Protein AF-A0A0C2Y3R2-F1 (afdb_monomer_lite)

pLDDT: mean 79.27, std 16.41, range [36.22, 96.12]

Organism: Hebeloma cylindrosporum (NCBI:txid76867)

Radius of gyration: 31.05 Å; chains: 1; bounding box: 55×39×80 Å

Foldseek 3Di:
DDDPQLVVLLCVVCVVLVVVLLVVVVVPDPNVVSQQVSLVVSLCCLQPVVVVSHPDRHNVCSVVPDPCPPPPVVVCC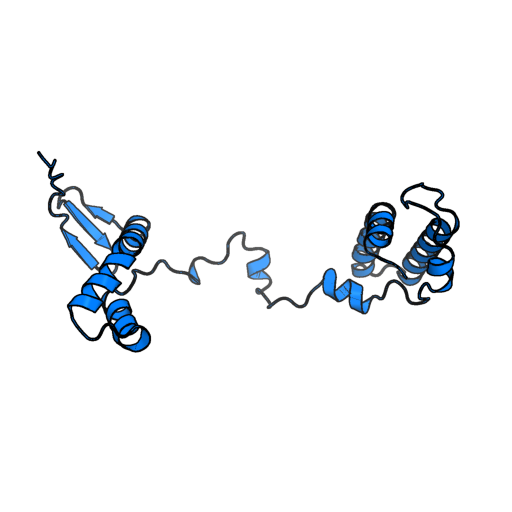VVPNPDDDPDPVCVPPPDDPCVVVPLDQDDLVVQLVCCVVPVVCVDPVSSCVSCVVCVVVNVVSVVPRPQWDQDPVQCWTDGPVDIDHPDDPDPPPDD

Sequence (175 aa):
GCGPAIALGLARLFGGELLSDIEATGTGAQVDGMFMKLREQILNELETNSSGALRSCHPNVAKGFPKEFPDRSILNLYHSPAISSSSRELVNSAEPSRSHWPFREPSIGGLAQFGRENFGWKDETRLKDGMGRMWEGVLSQMFYCPLIIYDASTKCLATPTRQSTVLEARLLKQQ

Structure (mmCIF, N/CA/C/O backbone):
data_AF-A0A0C2Y3R2-F1
#
_entry.id   AF-A0A0C2Y3R2-F1
#
loop_
_atom_site.group_PDB
_atom_site.id
_atom_site.type_symbol
_atom_site.label_atom_id
_atom_site.label_alt_id
_atom_site.label_comp_id
_atom_site.label_asym_id
_atom_site.label_entity_id
_atom_site.label_seq_id
_atom_site.pdbx_PDB_ins_code
_atom_site.Cartn_x
_atom_site.Cartn_y
_atom_site.Cartn_z
_atom_site.occupancy
_atom_site.B_iso_or_equiv
_atom_site.auth_seq_id
_atom_site.auth_comp_id
_atom_site.auth_asym_id
_atom_site.auth_atom_id
_atom_site.pdbx_PDB_model_num
ATOM 1 N N . GLY A 1 1 ? -22.770 -9.800 15.720 1.00 82.19 1 GLY A N 1
ATOM 2 C CA . GLY A 1 1 ? -21.312 -9.630 15.552 1.00 82.19 1 GLY A CA 1
ATOM 3 C C . GLY A 1 1 ? -20.965 -8.155 15.455 1.00 82.19 1 GLY A C 1
ATOM 4 O O . GLY A 1 1 ? -21.881 -7.351 15.316 1.00 82.19 1 GLY A O 1
ATOM 5 N N . CYS A 1 2 ? -19.680 -7.798 15.536 1.00 89.31 2 CYS A N 1
ATOM 6 C CA . CYS A 1 2 ? -19.205 -6.424 15.334 1.00 89.31 2 CYS A CA 1
ATOM 7 C C . CYS A 1 2 ? -18.960 -6.179 13.835 1.00 89.31 2 CYS A C 1
ATOM 9 O O . CYS A 1 2 ? -18.108 -6.832 13.240 1.00 89.31 2 CYS A O 1
ATOM 11 N N . GLY A 1 3 ? -19.751 -5.299 13.215 1.00 92.31 3 GLY A N 1
ATOM 12 C CA . GLY A 1 3 ? -19.613 -4.934 11.800 1.00 92.31 3 GLY A CA 1
ATOM 13 C C . GLY A 1 3 ? -18.919 -3.579 11.600 1.00 92.31 3 GLY A C 1
ATOM 14 O O . G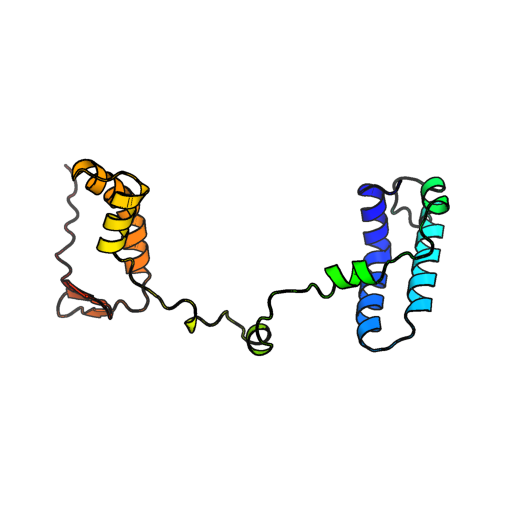LY A 1 3 ? -18.727 -2.847 12.574 1.00 92.31 3 GLY A O 1
ATOM 15 N N . PRO A 1 4 ? -18.620 -3.187 10.346 1.00 94.25 4 PRO A N 1
ATOM 16 C CA . PRO A 1 4 ? -17.873 -1.963 10.035 1.00 94.25 4 PRO A CA 1
ATOM 17 C C . PRO A 1 4 ? -18.469 -0.682 10.635 1.00 94.25 4 PRO A C 1
ATOM 19 O O . PRO A 1 4 ? -17.732 0.193 11.071 1.00 94.25 4 PRO A O 1
ATOM 22 N N . ALA A 1 5 ? -19.802 -0.575 10.706 1.00 93.12 5 ALA A N 1
ATOM 23 C CA . ALA A 1 5 ? -20.471 0.600 11.268 1.00 93.12 5 ALA A CA 1
ATOM 24 C C . ALA A 1 5 ? -20.256 0.747 12.786 1.00 93.12 5 ALA A C 1
ATOM 26 O O . ALA A 1 5 ? -20.029 1.856 13.263 1.00 93.12 5 ALA A O 1
ATOM 27 N N . ILE A 1 6 ? -20.299 -0.365 13.531 1.00 94.31 6 ILE A N 1
ATOM 28 C CA . ILE A 1 6 ? -20.044 -0.380 14.980 1.00 94.31 6 ILE A CA 1
ATOM 29 C C . ILE A 1 6 ? -18.559 -0.108 15.227 1.00 94.31 6 ILE A C 1
ATOM 31 O O . ILE A 1 6 ? -18.220 0.758 16.026 1.00 94.31 6 ILE A O 1
ATOM 35 N N . ALA A 1 7 ? -17.683 -0.795 14.484 1.00 94.25 7 ALA A N 1
ATOM 36 C CA . ALA A 1 7 ? -16.238 -0.619 14.580 1.00 94.25 7 ALA A CA 1
ATOM 37 C C . ALA A 1 7 ? -15.814 0.835 14.315 1.00 94.25 7 ALA A C 1
ATOM 39 O O . ALA A 1 7 ? -15.021 1.383 15.071 1.00 94.25 7 ALA A O 1
ATOM 40 N N . LEU A 1 8 ? -16.387 1.486 13.297 1.00 94.62 8 LEU A N 1
ATOM 41 C CA . LEU A 1 8 ? -16.118 2.894 12.999 1.00 94.62 8 LEU A CA 1
ATOM 42 C C . LEU A 1 8 ? -16.591 3.829 14.121 1.00 94.62 8 LEU A C 1
ATOM 44 O O . LEU A 1 8 ? -15.888 4.781 14.451 1.00 94.62 8 LEU A O 1
ATOM 48 N N . GLY A 1 9 ? -17.768 3.576 14.702 1.00 94.31 9 GLY A N 1
ATOM 49 C CA . GLY A 1 9 ? -18.274 4.357 15.833 1.00 94.31 9 GLY A CA 1
ATOM 50 C C . GLY A 1 9 ? -17.352 4.263 17.050 1.00 94.31 9 GLY A C 1
ATOM 51 O O . GLY A 1 9 ? -16.948 5.287 17.593 1.00 94.31 9 GLY A O 1
ATOM 52 N N . LEU A 1 10 ? -16.931 3.045 17.404 1.00 94.25 10 LEU A N 1
ATOM 53 C CA . LEU A 1 10 ? -15.970 2.811 18.485 1.00 94.25 10 LEU A CA 1
ATOM 54 C C . LEU A 1 10 ? -14.599 3.434 18.187 1.00 94.25 10 LEU A C 1
ATOM 56 O O . LEU A 1 10 ? -14.009 4.053 19.067 1.00 94.25 10 LEU A O 1
ATOM 60 N N . ALA A 1 11 ? -14.107 3.331 16.949 1.00 93.38 11 ALA A N 1
ATOM 61 C CA . ALA A 1 11 ? -12.828 3.917 16.551 1.00 93.38 11 ALA A CA 1
ATOM 62 C C . ALA A 1 11 ? -12.820 5.448 16.675 1.00 93.38 11 ALA A C 1
ATOM 64 O O . ALA A 1 11 ? -11.802 6.027 17.040 1.00 93.38 11 ALA A O 1
ATOM 65 N N . ARG A 1 12 ? -13.950 6.117 16.417 1.00 93.62 12 ARG A N 1
ATOM 66 C CA . ARG A 1 12 ? -14.066 7.575 16.592 1.00 93.62 12 ARG A CA 1
ATOM 67 C C . ARG A 1 12 ? -13.982 8.013 18.050 1.00 93.62 12 ARG A C 1
ATOM 69 O O . ARG A 1 12 ? -13.470 9.093 18.310 1.00 93.62 12 ARG A O 1
ATOM 76 N N . LEU A 1 13 ? -14.495 7.202 18.970 1.00 93.75 13 LEU A N 1
ATOM 77 C CA . LEU A 1 13 ? -14.468 7.503 20.400 1.00 93.75 13 LEU A CA 1
ATOM 78 C C . LEU A 1 13 ? -13.129 7.148 21.039 1.00 93.75 13 LEU A C 1
ATOM 80 O O . LEU A 1 13 ? -12.543 7.955 21.749 1.00 93.75 13 LEU A O 1
ATOM 84 N N . PHE A 1 14 ? -12.662 5.930 20.783 1.00 93.12 14 PHE A N 1
ATOM 85 C CA . PHE A 1 14 ? -11.599 5.297 21.557 1.00 93.12 14 PHE A CA 1
ATOM 86 C C . PHE A 1 14 ? -10.305 5.105 20.763 1.00 93.12 14 PHE A C 1
ATOM 88 O O . PHE A 1 14 ? -9.284 4.731 21.330 1.00 93.12 14 PHE A O 1
ATOM 95 N N . GLY A 1 15 ? -10.316 5.353 19.448 1.00 88.62 15 GLY A N 1
ATOM 96 C CA . GLY A 1 15 ? -9.150 5.136 18.590 1.00 88.62 15 GLY A CA 1
ATOM 97 C C . GLY A 1 15 ? -7.960 6.028 18.943 1.00 88.62 15 GLY A C 1
ATOM 98 O O . GLY A 1 15 ? -6.823 5.592 18.803 1.00 88.62 15 GLY A O 1
ATOM 99 N N . GLY A 1 16 ? -8.215 7.244 19.438 1.00 88.69 16 GLY A N 1
ATOM 100 C CA . GLY A 1 16 ? -7.164 8.142 19.921 1.00 88.69 16 GLY A CA 1
ATOM 101 C C . GLY A 1 16 ? -6.472 7.612 21.179 1.00 88.69 16 GLY A C 1
ATOM 102 O O . GLY A 1 16 ? -5.252 7.496 21.185 1.00 88.69 16 GLY A O 1
ATOM 103 N N . GLU A 1 17 ? -7.250 7.234 22.204 1.00 88.31 17 GLU A N 1
ATOM 104 C CA . GLU A 1 17 ? -6.733 6.639 23.453 1.00 88.31 17 GLU A CA 1
ATOM 105 C C . GLU A 1 17 ? -5.956 5.350 23.150 1.00 88.31 17 GLU A C 1
ATOM 107 O O . GLU A 1 17 ? -4.815 5.205 23.576 1.00 88.31 17 GLU A O 1
ATOM 112 N N . LEU A 1 18 ? -6.505 4.484 22.288 1.00 88.06 18 LEU A N 1
ATOM 113 C CA . LEU A 1 18 ? -5.830 3.266 21.840 1.00 88.06 18 LEU A CA 1
ATOM 114 C C . LEU A 1 18 ? -4.469 3.551 21.183 1.00 88.06 18 LEU A C 1
ATOM 116 O O . LEU A 1 18 ? -3.507 2.840 21.458 1.00 88.06 18 LEU A O 1
ATOM 120 N N . LEU A 1 19 ? -4.372 4.563 20.314 1.00 87.00 19 LEU A N 1
ATOM 121 C CA . LEU A 1 19 ? -3.109 4.903 19.654 1.00 87.00 19 LEU A CA 1
ATOM 122 C C . LEU A 1 19 ? -2.070 5.407 20.664 1.00 87.00 19 LEU A C 1
ATOM 124 O O . LEU A 1 19 ? -0.934 4.940 20.652 1.00 87.00 19 LEU A O 1
ATOM 128 N N . SER A 1 20 ? -2.471 6.302 21.571 1.00 86.25 20 SER A N 1
ATOM 129 C CA . SER A 1 20 ? -1.591 6.817 22.625 1.00 86.25 20 SER A CA 1
ATOM 130 C C . SER A 1 20 ? -1.094 5.712 23.564 1.00 86.25 20 SER A C 1
ATOM 132 O O . SER A 1 20 ? 0.086 5.690 23.915 1.00 86.25 20 SER A O 1
ATOM 134 N N . ASP A 1 21 ? -1.954 4.757 23.920 1.00 84.75 21 ASP A N 1
ATOM 135 C CA . ASP A 1 21 ? -1.583 3.612 24.758 1.00 84.75 21 ASP A CA 1
ATOM 136 C C . ASP A 1 21 ? -0.580 2.682 24.051 1.00 84.75 21 ASP A C 1
ATOM 138 O O . ASP A 1 21 ? 0.355 2.162 24.672 1.00 84.75 21 ASP A O 1
ATOM 142 N N . ILE A 1 22 ? -0.736 2.482 22.737 1.00 83.56 22 ILE A N 1
ATOM 143 C CA . ILE A 1 22 ? 0.204 1.700 21.921 1.00 83.56 22 ILE A CA 1
ATOM 144 C C . ILE A 1 22 ? 1.570 2.394 21.857 1.00 83.56 22 ILE A C 1
ATOM 146 O O . ILE A 1 22 ? 2.596 1.746 22.066 1.00 83.56 22 ILE A O 1
ATOM 150 N N . GLU A 1 23 ? 1.608 3.708 21.639 1.00 83.25 23 GLU A N 1
ATOM 151 C CA . GLU A 1 23 ? 2.859 4.477 21.618 1.00 83.25 23 GLU A CA 1
ATOM 152 C C . GLU A 1 23 ? 3.569 4.445 22.984 1.00 83.25 23 GLU A C 1
ATOM 154 O O . GLU A 1 23 ? 4.785 4.246 23.059 1.00 83.25 23 GLU A O 1
ATOM 159 N N . ALA A 1 24 ? 2.811 4.539 24.082 1.00 80.06 24 ALA A N 1
ATOM 160 C CA . ALA A 1 24 ? 3.333 4.405 25.443 1.00 80.06 24 ALA A CA 1
ATOM 161 C C . ALA A 1 24 ? 3.836 2.983 25.766 1.00 80.06 24 ALA A C 1
ATOM 163 O O . ALA A 1 24 ? 4.729 2.802 26.596 1.00 80.06 24 ALA A O 1
ATOM 164 N N . THR A 1 25 ? 3.322 1.954 25.088 1.00 72.56 25 THR A N 1
ATOM 165 C CA . THR A 1 25 ? 3.806 0.570 25.236 1.00 72.56 25 THR A CA 1
ATOM 166 C C . THR A 1 25 ? 5.264 0.436 24.798 1.00 72.56 25 THR A C 1
ATOM 168 O O . THR A 1 25 ? 6.039 -0.282 25.432 1.00 72.56 25 THR A O 1
ATOM 171 N N . GLY A 1 26 ? 5.670 1.174 23.759 1.00 66.44 26 GLY A N 1
ATOM 172 C CA . GLY A 1 26 ? 7.049 1.192 23.271 1.00 66.44 26 GLY A CA 1
ATOM 173 C C . GLY A 1 26 ? 8.069 1.757 24.270 1.00 66.44 26 GLY A C 1
ATOM 174 O O . GLY A 1 26 ? 9.263 1.514 24.110 1.00 66.44 26 GLY A O 1
ATOM 175 N N . THR A 1 27 ? 7.624 2.476 25.310 1.00 61.03 27 THR A N 1
ATOM 176 C CA . THR A 1 27 ? 8.489 3.128 26.312 1.00 61.03 27 THR A CA 1
ATOM 177 C C . THR A 1 27 ? 8.557 2.394 27.660 1.00 61.03 27 THR A C 1
ATOM 179 O O . THR A 1 27 ? 9.276 2.838 28.554 1.00 61.03 27 THR A O 1
ATOM 182 N N . GLY A 1 28 ? 7.881 1.244 27.804 1.00 56.44 28 GLY A N 1
ATOM 183 C CA . GLY A 1 28 ? 7.975 0.376 28.990 1.00 56.44 28 GLY A CA 1
ATOM 184 C C . GLY A 1 28 ? 6.956 0.649 30.108 1.00 56.44 28 GLY A C 1
ATOM 185 O O . GLY A 1 28 ? 7.177 0.227 31.243 1.00 56.44 28 GLY A O 1
ATOM 186 N N . ALA A 1 29 ? 5.851 1.344 29.819 1.00 61.72 29 ALA A N 1
ATOM 187 C CA . ALA A 1 29 ? 4.762 1.570 30.778 1.00 61.72 29 ALA A CA 1
ATOM 188 C C . ALA A 1 29 ? 3.963 0.282 31.110 1.00 61.72 29 ALA A C 1
ATOM 190 O O . ALA A 1 29 ? 4.036 -0.717 30.394 1.00 61.72 29 ALA A O 1
ATOM 191 N N . GLN A 1 30 ? 3.167 0.291 32.193 1.00 65.12 30 GLN A N 1
ATOM 192 C CA . GLN A 1 30 ? 2.234 -0.805 32.516 1.00 65.12 30 GLN A CA 1
ATOM 193 C C . GLN A 1 30 ? 1.033 -0.804 31.556 1.00 65.12 30 GLN A C 1
ATOM 195 O O . GLN A 1 30 ? 0.065 -0.070 31.730 1.00 65.12 30 GLN A O 1
ATOM 200 N N . VAL A 1 31 ? 1.095 -1.661 30.543 1.00 68.56 31 VAL A N 1
ATOM 201 C CA . VAL A 1 31 ? 0.178 -1.644 29.390 1.00 68.56 31 VAL A CA 1
ATOM 202 C C . VAL A 1 31 ? -1.049 -2.535 29.582 1.00 68.56 31 VAL A C 1
ATOM 204 O O . VAL A 1 31 ? -2.092 -2.298 28.977 1.00 68.56 31 VAL A O 1
ATOM 207 N N . ASP A 1 32 ? -0.971 -3.542 30.456 1.00 74.62 32 ASP A N 1
ATOM 208 C CA . ASP A 1 32 ? -2.106 -4.428 30.751 1.00 74.62 32 ASP A CA 1
ATOM 209 C C . ASP A 1 32 ? -3.292 -3.663 31.359 1.00 74.62 32 ASP A C 1
ATOM 211 O O . ASP A 1 32 ? -4.438 -3.899 30.981 1.00 74.62 32 ASP A O 1
ATOM 215 N N . GLY A 1 33 ? -3.025 -2.700 32.247 1.00 80.62 33 GLY A N 1
ATOM 216 C CA . GLY A 1 33 ? -4.071 -1.900 32.889 1.00 80.62 33 GLY A CA 1
ATOM 217 C C . GLY A 1 33 ? -4.802 -0.957 31.928 1.00 80.62 33 GLY A C 1
ATOM 218 O O . GLY A 1 33 ? -6.017 -0.798 32.036 1.00 80.62 33 GLY A O 1
ATOM 219 N N . MET A 1 34 ? -4.086 -0.374 30.960 1.00 84.19 34 MET A N 1
ATOM 220 C CA . MET A 1 34 ? -4.661 0.567 29.988 1.00 84.19 34 MET A CA 1
ATOM 221 C C . MET A 1 34 ? -5.632 -0.142 29.038 1.00 84.19 34 MET A C 1
ATOM 223 O O . MET A 1 34 ? -6.777 0.273 28.879 1.00 84.19 34 MET A O 1
ATOM 227 N N . PHE A 1 35 ? -5.229 -1.298 28.507 1.00 86.75 35 PHE A N 1
ATOM 228 C CA . PHE A 1 35 ? -6.079 -2.105 27.633 1.00 86.75 35 PHE A CA 1
ATOM 229 C C . PHE A 1 35 ? -7.293 -2.714 28.342 1.00 86.75 35 PHE A C 1
ATOM 231 O O . PHE A 1 35 ? -8.366 -2.799 27.742 1.00 86.75 35 PHE A O 1
ATOM 238 N N . MET A 1 36 ? -7.165 -3.076 29.622 1.00 88.62 36 MET A N 1
ATOM 239 C CA . MET A 1 36 ? -8.317 -3.494 30.428 1.00 88.62 36 MET A CA 1
ATOM 240 C C . MET A 1 36 ? -9.332 -2.359 30.593 1.00 88.62 36 MET A C 1
ATOM 242 O O . MET A 1 36 ? -10.521 -2.566 30.351 1.00 88.62 36 MET A O 1
ATOM 246 N N . LYS A 1 37 ? -8.867 -1.150 30.922 1.00 90.44 37 LYS A N 1
ATOM 247 C CA . LYS A 1 37 ? -9.724 0.037 31.037 1.00 90.44 37 LYS A CA 1
ATOM 248 C C . LYS A 1 37 ? -10.415 0.367 29.709 1.00 90.44 37 LYS A C 1
ATOM 250 O O . LYS A 1 37 ? -11.631 0.552 29.683 1.00 90.44 37 LYS A O 1
ATOM 255 N N . LEU A 1 38 ? -9.665 0.369 28.606 1.00 90.88 38 LEU A N 1
ATOM 256 C CA . LEU A 1 38 ? -10.198 0.587 27.260 1.00 90.88 38 LEU A CA 1
ATOM 257 C C . LEU A 1 38 ? -11.307 -0.418 26.926 1.00 90.88 38 LEU A C 1
ATOM 259 O O . LEU A 1 38 ? -12.367 -0.061 26.408 1.00 90.88 38 LEU A O 1
ATOM 263 N N . ARG A 1 39 ? -11.084 -1.693 27.257 1.00 91.88 39 ARG A N 1
ATOM 264 C CA . ARG A 1 39 ? -12.074 -2.753 27.066 1.00 91.88 39 ARG A CA 1
ATOM 265 C C . ARG A 1 39 ? -13.343 -2.497 27.878 1.00 91.88 39 ARG A C 1
ATOM 267 O O . ARG A 1 39 ? -14.436 -2.667 27.343 1.00 91.88 39 ARG A O 1
ATOM 274 N N . GLU A 1 40 ? -13.223 -2.099 29.141 1.00 93.31 40 GLU A N 1
ATOM 275 C CA . GLU A 1 40 ? -14.377 -1.759 29.983 1.00 93.31 40 GLU A CA 1
ATOM 276 C C . GLU A 1 40 ? -15.175 -0.580 29.415 1.00 93.31 40 GLU A C 1
ATOM 278 O O . GLU A 1 40 ? -16.403 -0.649 29.346 1.00 93.31 40 GLU A O 1
ATOM 283 N N . GLN A 1 41 ? -14.497 0.461 28.926 1.00 93.62 41 GLN A N 1
ATOM 284 C CA . GLN A 1 41 ? -15.147 1.608 28.285 1.00 93.62 41 GLN A CA 1
ATOM 285 C C . GLN A 1 41 ? -15.902 1.200 27.011 1.00 93.62 41 GLN A C 1
ATOM 287 O O . GLN A 1 41 ? -17.052 1.601 26.824 1.00 93.62 41 GLN A O 1
ATOM 292 N N . ILE A 1 42 ? -15.297 0.357 26.167 1.00 94.00 42 ILE A N 1
ATOM 293 C CA . ILE A 1 42 ? -15.943 -0.172 24.957 1.00 94.00 42 ILE A CA 1
ATOM 294 C C . ILE A 1 42 ? -17.170 -1.016 25.315 1.00 94.00 42 ILE A C 1
ATOM 296 O O . ILE A 1 42 ? -18.212 -0.876 24.677 1.00 94.00 42 ILE A O 1
ATOM 300 N N . LEU A 1 43 ? -17.069 -1.886 26.324 1.00 94.94 43 LEU A N 1
ATOM 301 C CA . LEU A 1 43 ? -18.193 -2.706 26.780 1.00 94.94 43 LEU A CA 1
ATOM 302 C C . LEU A 1 43 ? -19.346 -1.845 27.290 1.00 94.94 43 LEU A C 1
ATOM 304 O O . LEU A 1 43 ? -20.483 -2.041 26.862 1.00 94.94 43 LEU A O 1
ATOM 308 N N . ASN A 1 44 ? -19.045 -0.863 28.139 1.00 95.12 44 ASN A N 1
ATOM 309 C CA . ASN A 1 44 ? -20.046 0.058 28.655 1.00 95.12 44 ASN A CA 1
ATOM 310 C C . ASN A 1 44 ? -20.734 0.833 27.521 1.00 95.12 44 ASN A C 1
ATOM 312 O O . ASN A 1 44 ? -21.959 0.946 27.505 1.00 95.12 44 ASN A O 1
ATOM 316 N N . GLU A 1 45 ? -19.977 1.314 26.532 1.00 95.69 45 GLU A N 1
ATOM 317 C CA . GLU A 1 45 ? -20.547 2.025 25.384 1.00 95.69 45 GLU A CA 1
ATOM 318 C C . GLU A 1 45 ? -21.373 1.101 24.477 1.00 95.69 45 GLU A C 1
ATOM 320 O O . GLU A 1 45 ? -22.426 1.494 23.983 1.00 95.69 45 GLU A O 1
ATOM 325 N N . LEU A 1 46 ? -20.970 -0.160 24.302 1.00 95.50 46 LEU A N 1
ATOM 326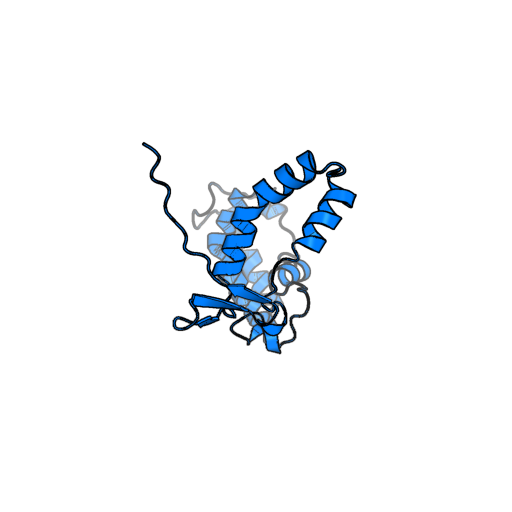 C CA . LEU A 1 46 ? -21.767 -1.147 23.572 1.00 95.50 46 LEU A CA 1
ATOM 327 C C . LEU A 1 46 ? -23.088 -1.472 24.283 1.00 95.50 46 LEU A C 1
ATOM 329 O O . LEU A 1 46 ? -24.081 -1.741 23.610 1.00 95.50 46 LEU A O 1
ATOM 333 N N . GLU A 1 47 ? -23.130 -1.472 25.613 1.00 95.38 47 GLU A N 1
ATOM 334 C CA . GLU A 1 47 ? -24.351 -1.760 26.373 1.00 95.38 47 GLU A CA 1
ATOM 335 C C . GLU A 1 47 ? -25.284 -0.551 26.467 1.00 95.38 47 GLU A C 1
ATOM 337 O O . GLU A 1 47 ? -26.499 -0.693 26.305 1.00 95.38 47 GLU A O 1
ATOM 342 N N . THR A 1 48 ? -24.723 0.635 26.691 1.00 94.88 48 THR A N 1
ATOM 343 C CA . THR A 1 48 ? -25.492 1.837 27.041 1.00 94.88 48 THR A CA 1
ATOM 344 C C . THR A 1 48 ? -25.631 2.837 25.897 1.00 94.88 48 THR A C 1
ATOM 346 O O . THR A 1 48 ? -26.593 3.601 25.895 1.00 94.88 48 THR A O 1
ATOM 349 N N . ASN A 1 49 ? -24.713 2.826 24.921 1.00 94.38 49 ASN A N 1
ATOM 350 C CA . ASN A 1 49 ? -24.563 3.864 23.894 1.00 94.38 49 ASN A CA 1
ATOM 351 C C . ASN A 1 49 ? -24.587 5.280 24.497 1.00 94.38 49 ASN A C 1
ATOM 353 O O . ASN A 1 49 ? -25.261 6.179 23.989 1.00 94.38 49 ASN A O 1
ATOM 357 N N . SER A 1 50 ? -23.913 5.449 25.639 1.00 92.31 50 SER A N 1
ATOM 358 C CA . SER A 1 50 ? -23.967 6.660 26.458 1.00 92.31 50 SER A CA 1
ATOM 359 C C . SER A 1 50 ? -23.484 7.907 25.722 1.00 92.31 50 SER A C 1
ATOM 361 O O . SER A 1 50 ? -23.998 9.000 25.962 1.00 92.31 50 SER A O 1
ATOM 363 N N . SER A 1 51 ? -22.537 7.754 24.795 1.00 89.75 51 SER A N 1
ATOM 364 C CA . SER A 1 51 ? -22.008 8.865 24.012 1.00 89.75 51 SER A CA 1
ATOM 365 C C . SER A 1 51 ? -22.813 9.126 22.732 1.00 89.75 51 SER A C 1
ATOM 367 O O . SER A 1 51 ? -22.532 10.094 22.023 1.00 89.75 51 SER A O 1
ATOM 369 N N . GLY A 1 52 ? -23.747 8.238 22.375 1.00 91.69 52 GLY A N 1
ATOM 370 C CA . GLY A 1 52 ? -24.527 8.311 21.140 1.00 91.69 52 GLY A CA 1
ATOM 371 C C . GLY A 1 52 ? -23.713 8.112 19.855 1.00 91.69 52 GLY A C 1
ATOM 372 O O . GLY A 1 52 ? -24.181 8.484 18.778 1.00 91.69 52 GLY A O 1
ATOM 373 N N . ALA A 1 53 ? -22.494 7.559 19.928 1.00 89.12 53 ALA A N 1
ATOM 374 C CA . ALA A 1 53 ? -21.659 7.358 18.737 1.00 89.12 53 ALA A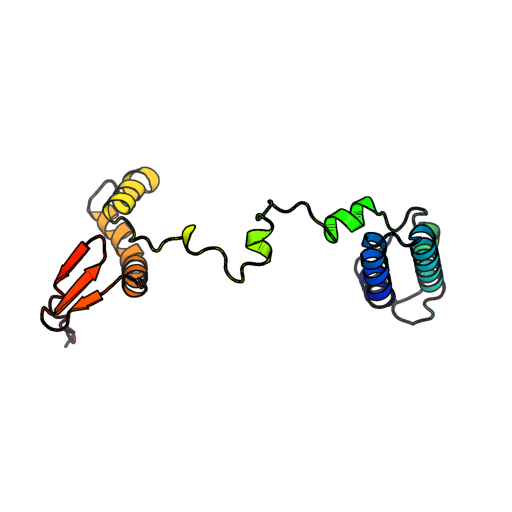 CA 1
ATOM 375 C C . ALA A 1 53 ? -22.101 6.156 17.891 1.00 89.12 53 ALA A C 1
ATOM 377 O O . ALA A 1 53 ? -21.751 6.057 16.709 1.00 89.12 53 ALA A O 1
ATOM 378 N N . LEU A 1 54 ? -22.853 5.231 18.489 1.00 92.25 54 LEU A N 1
ATOM 379 C CA . LEU A 1 54 ? -23.435 4.080 17.815 1.00 92.25 54 LEU A CA 1
ATOM 380 C C . LEU A 1 54 ? -24.888 4.394 17.441 1.00 92.25 54 LEU A C 1
ATOM 382 O O . LEU A 1 54 ? -25.573 5.188 18.084 1.00 92.25 54 LEU A O 1
ATOM 386 N N . ARG A 1 55 ? -25.397 3.740 16.390 1.00 91.25 55 ARG A N 1
ATOM 387 C CA . ARG A 1 55 ? -26.802 3.911 15.968 1.00 91.25 55 ARG A CA 1
ATOM 388 C C . ARG A 1 55 ? -27.801 3.391 17.008 1.00 91.25 55 ARG A C 1
ATOM 390 O O . ARG A 1 55 ? -28.950 3.815 17.008 1.00 91.25 55 ARG A O 1
ATOM 397 N N . SER A 1 56 ? -27.381 2.442 17.838 1.00 92.44 56 SER A N 1
ATOM 398 C CA . SER A 1 56 ? -28.182 1.790 18.875 1.00 92.44 56 SER A CA 1
ATOM 399 C C . SER A 1 56 ? -27.263 1.072 19.864 1.00 92.44 56 SER A C 1
ATOM 401 O O . SER A 1 56 ? -26.097 0.835 19.555 1.00 92.44 56 SER A O 1
ATOM 403 N N . CYS A 1 57 ? -27.798 0.631 21.001 1.00 94.38 57 CYS A N 1
ATOM 404 C CA . CYS A 1 57 ? -27.089 -0.287 21.891 1.00 94.38 57 CYS A CA 1
ATOM 405 C C . CYS A 1 57 ? -26.886 -1.664 21.232 1.00 94.38 57 CYS A C 1
ATOM 407 O O . CYS A 1 57 ? -27.724 -2.153 20.469 1.00 94.38 57 CYS A O 1
ATOM 409 N N . HIS A 1 58 ? -25.785 -2.325 21.571 1.00 95.00 58 HIS A N 1
ATOM 410 C CA . HIS A 1 58 ? -25.374 -3.625 21.051 1.00 95.00 58 HIS A CA 1
ATOM 411 C C . HIS A 1 58 ? -24.967 -4.607 22.178 1.00 95.00 58 HIS A C 1
ATOM 413 O O . HIS A 1 58 ? -23.869 -5.171 22.138 1.00 95.00 58 HIS A O 1
ATOM 419 N N . PRO A 1 59 ? -25.858 -4.924 23.142 1.00 94.19 59 PRO A N 1
ATOM 420 C CA . PRO A 1 59 ? -25.534 -5.781 24.292 1.00 94.19 59 PRO A CA 1
ATOM 421 C C . PRO A 1 59 ? -25.131 -7.210 23.895 1.00 94.19 59 PRO A C 1
ATOM 423 O O . PRO A 1 59 ? -24.308 -7.843 24.549 1.00 94.19 59 PRO A O 1
ATOM 426 N N . ASN A 1 60 ? -25.654 -7.734 22.781 1.00 93.44 60 ASN A N 1
ATOM 427 C CA . ASN A 1 60 ? -25.236 -9.042 22.262 1.00 93.44 60 ASN A CA 1
ATOM 428 C C . ASN A 1 60 ? -23.782 -9.042 21.762 1.00 93.44 60 ASN A C 1
ATOM 430 O O . ASN A 1 60 ? -23.132 -10.084 21.786 1.00 93.44 60 ASN A O 1
ATOM 434 N N . VAL A 1 61 ? -23.270 -7.895 21.303 1.00 93.38 61 VAL A N 1
ATOM 435 C CA . VAL A 1 61 ? -21.858 -7.744 20.920 1.00 93.38 61 VAL A CA 1
ATOM 436 C C . VAL A 1 61 ? -20.989 -7.631 22.171 1.00 93.38 61 VAL A C 1
ATOM 438 O O . VAL A 1 61 ? -19.949 -8.277 22.216 1.00 93.38 61 VAL A O 1
ATOM 441 N N . ALA A 1 62 ? -21.448 -6.909 23.198 1.00 93.69 62 ALA A N 1
ATOM 442 C CA . ALA A 1 62 ? -20.768 -6.822 24.492 1.00 93.69 62 ALA A CA 1
ATOM 443 C C . ALA A 1 62 ? -20.596 -8.204 25.156 1.00 93.69 62 ALA A C 1
ATOM 445 O O . ALA A 1 62 ? -19.493 -8.571 25.552 1.00 93.69 62 ALA A O 1
ATOM 446 N N . LYS A 1 63 ? -21.651 -9.032 25.177 1.00 93.06 63 LYS A N 1
ATOM 447 C CA . LYS A 1 63 ? -21.597 -10.406 25.722 1.00 93.06 63 LYS A CA 1
ATOM 448 C C . LYS A 1 63 ? -20.581 -11.310 25.023 1.00 93.06 63 LYS A C 1
ATOM 450 O O . LYS A 1 63 ? -20.001 -12.184 25.657 1.00 93.06 63 LYS A O 1
ATOM 455 N N . GLY A 1 64 ? -20.408 -11.130 23.715 1.00 92.25 64 GLY A N 1
ATOM 456 C CA . GLY A 1 64 ? -19.463 -11.895 22.900 1.00 92.25 64 GLY A CA 1
ATOM 457 C C . GLY A 1 64 ? -18.094 -11.233 22.751 1.00 92.25 64 GLY A C 1
ATOM 458 O O . GLY A 1 64 ? -17.313 -11.675 21.910 1.00 92.25 64 GLY A O 1
ATOM 459 N N . PHE A 1 65 ? -17.815 -10.153 23.485 1.00 92.44 65 PHE A N 1
ATOM 460 C CA . PHE A 1 65 ? -16.585 -9.391 23.317 1.00 92.44 65 PHE A CA 1
ATOM 461 C C . PHE A 1 65 ? -15.382 -10.167 23.886 1.00 92.44 65 PHE A C 1
ATOM 463 O O . PHE A 1 65 ? -15.439 -10.598 25.045 1.00 92.44 65 PHE A O 1
ATOM 470 N N . PRO A 1 66 ? -14.287 -10.339 23.123 1.00 90.94 66 PRO A N 1
ATOM 471 C CA . PRO A 1 66 ? -13.134 -11.117 23.575 1.00 90.94 66 PRO A CA 1
ATOM 472 C C . PRO A 1 66 ? -12.528 -10.570 24.876 1.00 90.94 66 PRO A C 1
ATOM 474 O O . PRO A 1 66 ? -12.530 -9.359 25.123 1.00 90.94 66 PRO A O 1
ATOM 477 N N . LYS A 1 67 ? -12.009 -11.455 25.733 1.00 88.12 67 LYS A N 1
ATOM 478 C CA . LYS A 1 67 ? -11.346 -11.049 26.987 1.00 88.12 67 LYS A CA 1
ATOM 479 C C . LYS A 1 67 ? -9.944 -10.513 26.729 1.00 88.12 67 LYS A C 1
ATOM 481 O O . LYS A 1 67 ? -9.486 -9.629 27.435 1.00 88.12 67 LYS A O 1
ATOM 486 N N . GLU A 1 68 ? -9.316 -11.030 25.687 1.00 86.31 68 GLU A N 1
ATOM 487 C CA . GLU A 1 68 ? -7.957 -10.748 25.251 1.00 86.31 68 GLU A CA 1
ATOM 488 C C . GLU A 1 68 ? -7.892 -9.526 24.321 1.00 86.31 68 GLU A C 1
ATOM 490 O O . GLU A 1 68 ? -6.833 -9.218 23.784 1.00 86.31 68 GLU A O 1
ATOM 495 N N . PHE A 1 69 ? -9.018 -8.837 24.090 1.00 86.88 69 PHE A N 1
ATOM 496 C CA . PHE A 1 69 ? -9.036 -7.634 23.266 1.00 86.88 69 PHE A CA 1
ATOM 497 C C . PHE A 1 69 ? -8.441 -6.433 24.021 1.00 86.88 69 PHE A C 1
ATOM 499 O O . PHE A 1 69 ? -8.843 -6.189 25.162 1.00 86.88 69 PHE A O 1
ATOM 506 N N . PRO A 1 70 ? -7.616 -5.608 23.352 1.00 88.19 70 PRO A N 1
ATOM 507 C CA . PRO A 1 70 ? -7.087 -5.798 22.002 1.00 88.19 70 PRO A CA 1
ATOM 508 C C . PRO A 1 70 ? -5.914 -6.793 21.958 1.00 88.19 70 PRO A C 1
ATOM 510 O O . PRO A 1 70 ? -5.032 -6.780 22.816 1.00 88.19 70 PRO A O 1
ATOM 513 N N . ASP A 1 71 ? -5.871 -7.618 20.905 1.00 88.12 71 ASP A N 1
ATOM 514 C CA . ASP A 1 71 ? -4.750 -8.534 20.678 1.00 88.12 71 ASP A CA 1
ATOM 515 C C . ASP A 1 71 ? -3.502 -7.741 20.264 1.00 88.12 71 ASP A C 1
ATOM 517 O O . ASP A 1 71 ? -3.423 -7.167 19.172 1.00 88.12 71 ASP A O 1
ATOM 521 N N . ARG A 1 72 ? -2.505 -7.736 21.151 1.00 83.88 72 ARG A N 1
ATOM 522 C CA . ARG A 1 72 ? -1.236 -7.023 20.966 1.00 83.88 72 ARG A CA 1
ATOM 523 C C . ARG A 1 72 ? -0.461 -7.480 19.744 1.00 83.88 72 ARG A C 1
ATOM 525 O O . ARG A 1 72 ? 0.192 -6.661 19.102 1.00 83.88 72 ARG A O 1
ATOM 532 N N . SER A 1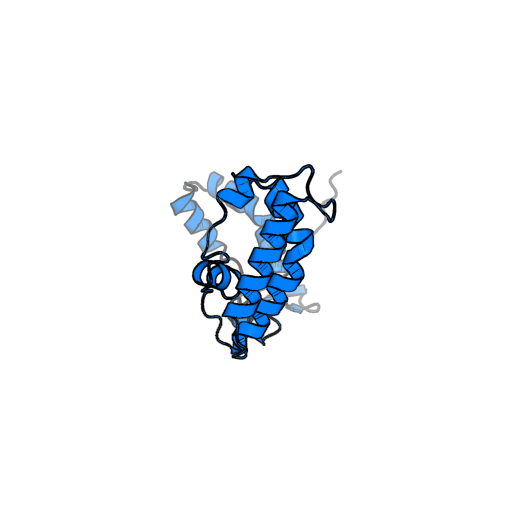 73 ? -0.508 -8.771 19.430 1.00 85.81 73 SER A N 1
ATOM 533 C CA . SER A 1 73 ? 0.202 -9.304 18.271 1.00 85.81 73 SER A CA 1
ATOM 534 C C . SER A 1 73 ? -0.360 -8.701 16.986 1.00 85.81 73 SER A C 1
ATOM 536 O O . SER A 1 73 ? 0.405 -8.253 16.137 1.00 85.81 73 SER A O 1
ATOM 538 N N . ILE A 1 74 ? -1.688 -8.568 16.902 1.00 89.06 74 ILE A N 1
ATOM 539 C CA . ILE A 1 74 ? -2.375 -7.941 15.773 1.00 89.06 74 ILE A CA 1
ATOM 540 C C . ILE A 1 74 ? -2.089 -6.441 15.733 1.00 89.06 74 ILE A C 1
ATOM 542 O O . ILE A 1 74 ? -1.754 -5.925 14.671 1.00 89.06 74 ILE A O 1
ATOM 546 N N . LEU A 1 75 ? -2.168 -5.737 16.868 1.00 87.94 75 LEU A N 1
ATOM 547 C CA . LEU A 1 75 ? -1.857 -4.303 16.921 1.00 87.94 75 LEU A CA 1
ATOM 548 C C . LEU A 1 75 ? -0.440 -4.004 16.420 1.00 87.94 75 LEU A C 1
ATOM 550 O O . LEU A 1 75 ? -0.258 -3.104 15.600 1.00 87.94 75 LEU A O 1
ATOM 554 N N . ASN A 1 76 ? 0.547 -4.797 16.843 1.00 84.81 76 ASN A N 1
ATOM 555 C CA . ASN A 1 76 ? 1.935 -4.631 16.421 1.00 84.81 76 ASN A CA 1
ATOM 556 C C . ASN A 1 76 ? 2.125 -4.823 14.913 1.00 84.81 76 ASN A C 1
ATOM 558 O O . ASN A 1 76 ? 2.961 -4.139 14.329 1.00 84.81 76 ASN A O 1
ATOM 562 N N . LEU A 1 77 ? 1.333 -5.682 14.262 1.00 88.75 77 LEU A N 1
ATOM 563 C CA . LEU A 1 77 ? 1.386 -5.839 12.804 1.00 88.75 77 LEU A CA 1
ATOM 564 C C . LEU A 1 77 ? 0.976 -4.563 12.055 1.00 88.75 77 LEU A C 1
ATOM 566 O O . LEU A 1 77 ? 1.481 -4.331 10.961 1.00 88.75 77 LEU A O 1
ATOM 570 N N . TYR A 1 78 ? 0.091 -3.739 12.626 1.00 89.31 78 TYR A N 1
ATOM 571 C CA . TYR A 1 78 ? -0.326 -2.466 12.024 1.00 89.31 78 TYR A CA 1
ATOM 572 C C . TYR A 1 78 ? 0.533 -1.284 12.480 1.00 89.31 78 TYR A C 1
ATOM 574 O O . TYR A 1 78 ? 0.832 -0.406 11.676 1.00 89.31 78 TYR A O 1
ATOM 582 N N . HIS A 1 79 ? 0.937 -1.256 13.751 1.00 85.25 79 HIS A N 1
ATOM 583 C CA . HIS A 1 79 ? 1.743 -0.173 14.317 1.00 85.25 79 HIS A CA 1
ATOM 584 C C . HIS A 1 79 ? 3.217 -0.250 13.891 1.00 85.25 79 HIS A C 1
ATOM 586 O O . HIS A 1 79 ? 3.861 0.763 13.632 1.00 85.25 79 HIS A O 1
ATOM 592 N N . SER A 1 80 ? 3.782 -1.454 13.820 1.00 82.94 80 SER A N 1
ATOM 593 C CA . SER A 1 80 ? 5.183 -1.689 13.459 1.00 82.94 80 SER A CA 1
ATOM 594 C C . SER A 1 80 ? 5.283 -2.856 12.475 1.00 82.94 80 SER A C 1
ATOM 596 O O . SER A 1 80 ? 5.837 -3.906 12.810 1.00 82.94 80 SER A O 1
ATOM 598 N N . PRO A 1 81 ? 4.722 -2.695 11.260 1.00 87.06 81 PRO A N 1
ATOM 599 C CA . PRO A 1 81 ? 4.738 -3.743 10.254 1.00 87.06 81 PRO A CA 1
ATOM 600 C C . PRO A 1 81 ? 6.172 -4.137 9.905 1.00 87.06 81 PRO A C 1
ATOM 602 O O . PRO A 1 81 ? 7.069 -3.294 9.817 1.00 87.06 81 PRO A O 1
ATOM 605 N N . ALA A 1 82 ? 6.375 -5.426 9.632 1.00 83.00 82 ALA A N 1
ATOM 606 C CA . ALA A 1 82 ? 7.603 -5.903 9.017 1.00 83.00 82 ALA A CA 1
ATOM 607 C C . ALA A 1 82 ? 7.672 -5.376 7.577 1.00 83.00 82 ALA A C 1
ATOM 609 O O . ALA A 1 82 ? 7.147 -5.981 6.643 1.00 83.00 82 ALA A O 1
ATOM 610 N N . ILE A 1 83 ? 8.286 -4.212 7.408 1.00 82.81 83 ILE A N 1
ATOM 611 C CA . ILE A 1 83 ? 8.599 -3.637 6.104 1.00 82.81 83 ILE A CA 1
ATOM 612 C C . ILE A 1 83 ? 9.999 -4.073 5.686 1.00 82.81 83 ILE A C 1
ATOM 614 O O . ILE A 1 83 ? 10.861 -4.310 6.535 1.00 82.81 83 ILE A O 1
ATOM 618 N N . SER A 1 84 ? 10.235 -4.176 4.375 1.00 77.25 84 SER A N 1
ATOM 619 C CA . SER A 1 84 ? 11.587 -4.354 3.846 1.00 77.25 84 SER A CA 1
ATOM 620 C C . SER A 1 84 ? 12.492 -3.313 4.488 1.00 77.25 84 SER A C 1
ATOM 622 O O . SER A 1 84 ? 12.187 -2.122 4.415 1.00 77.25 84 SER A O 1
ATOM 624 N N . SER A 1 85 ? 13.568 -3.765 5.132 1.00 58.72 85 SER A N 1
ATOM 625 C CA . SER A 1 85 ? 14.533 -2.909 5.808 1.00 58.72 85 SER A CA 1
ATOM 626 C C . SER A 1 85 ? 15.120 -1.921 4.806 1.00 58.72 85 SER A C 1
ATOM 628 O O . SER A 1 85 ? 16.133 -2.189 4.164 1.00 58.72 85 SER A O 1
ATOM 630 N N . SER A 1 86 ? 14.510 -0.751 4.664 1.00 54.41 86 SER A N 1
ATOM 631 C CA . SER A 1 86 ? 15.267 0.413 4.265 1.00 54.41 86 SER A CA 1
ATOM 632 C C . SER A 1 86 ? 16.257 0.583 5.412 1.00 54.41 86 SER A C 1
ATOM 634 O O . SER A 1 86 ? 15.821 0.737 6.558 1.00 54.41 86 SER A O 1
ATOM 636 N N . SER A 1 87 ? 17.560 0.430 5.160 1.00 50.94 87 SER A N 1
ATOM 637 C CA . SER A 1 87 ? 18.587 0.751 6.153 1.00 50.94 87 SER A CA 1
ATOM 638 C C . SER A 1 87 ? 18.160 2.029 6.876 1.00 50.94 87 SER A C 1
ATOM 640 O O . SER A 1 87 ? 17.590 2.924 6.260 1.00 50.94 87 SER A O 1
ATOM 642 N N . ARG A 1 88 ? 18.356 2.121 8.192 1.00 47.78 88 ARG A N 1
ATOM 643 C CA . ARG A 1 88 ? 17.944 3.281 9.013 1.00 47.78 88 ARG A CA 1
ATOM 644 C C . ARG A 1 88 ? 18.432 4.636 8.446 1.00 47.78 88 ARG A C 1
ATOM 646 O O . ARG A 1 88 ? 17.925 5.687 8.816 1.00 47.78 88 ARG A O 1
ATOM 653 N N . GLU A 1 89 ? 19.376 4.584 7.512 1.00 50.12 89 GLU A N 1
ATOM 654 C CA . GLU A 1 89 ? 19.851 5.646 6.624 1.00 50.12 89 GLU A CA 1
ATOM 655 C C . GLU A 1 89 ? 18.801 6.166 5.620 1.00 50.12 89 GLU A C 1
ATOM 657 O O . GLU A 1 89 ? 18.732 7.368 5.403 1.00 50.12 89 GLU A O 1
ATOM 662 N N . LEU A 1 90 ? 17.958 5.311 5.036 1.00 50.56 90 LEU A N 1
ATOM 663 C CA . LEU A 1 90 ? 16.921 5.671 4.060 1.00 50.56 90 LEU A CA 1
ATOM 664 C C . LEU A 1 90 ? 15.668 6.288 4.698 1.00 50.56 90 LEU A C 1
ATOM 666 O O . LEU A 1 90 ? 15.014 7.097 4.056 1.00 50.56 90 LEU A O 1
ATOM 670 N N . VAL A 1 91 ? 15.349 5.955 5.955 1.00 51.59 91 VAL A N 1
ATOM 671 C CA . VAL A 1 91 ? 14.201 6.547 6.680 1.00 51.59 91 VAL A CA 1
ATOM 672 C C . VAL A 1 91 ? 14.460 8.018 7.038 1.00 51.59 91 VAL A C 1
ATOM 674 O O . VAL A 1 91 ? 13.532 8.816 7.083 1.00 51.59 91 VAL A O 1
ATOM 677 N N . ASN A 1 92 ? 15.730 8.388 7.240 1.00 51.09 92 ASN A N 1
ATOM 678 C CA . ASN A 1 92 ? 16.158 9.767 7.504 1.00 51.09 92 ASN A CA 1
ATOM 679 C C . ASN A 1 92 ? 16.695 10.485 6.255 1.00 51.09 92 ASN A C 1
ATOM 681 O O . ASN A 1 92 ? 17.083 11.651 6.340 1.00 51.09 92 ASN A O 1
ATOM 685 N N . SER A 1 93 ? 16.749 9.811 5.102 1.00 51.56 93 SER A N 1
ATOM 686 C CA . SER A 1 93 ? 17.106 10.449 3.839 1.00 51.56 93 SER A CA 1
ATOM 687 C C . SER A 1 93 ? 15.830 10.978 3.202 1.00 51.56 93 SER A C 1
ATOM 689 O O . SER A 1 93 ? 14.943 10.212 2.840 1.00 51.56 93 SER A O 1
ATOM 691 N N . ALA A 1 94 ? 15.725 12.301 3.080 1.00 54.19 94 ALA A N 1
ATOM 692 C CA . ALA A 1 94 ? 14.543 12.979 2.551 1.00 54.19 94 ALA A CA 1
ATOM 693 C C . ALA A 1 94 ? 14.197 12.601 1.095 1.00 54.19 94 ALA A C 1
ATOM 695 O O . ALA A 1 94 ? 13.130 12.970 0.615 1.00 54.19 94 ALA A O 1
ATOM 696 N N . GLU A 1 95 ? 15.055 11.853 0.396 1.00 55.91 95 GLU A N 1
ATOM 697 C CA . GLU A 1 95 ? 14.752 11.310 -0.920 1.00 55.91 95 GLU A CA 1
ATOM 698 C C . GLU A 1 95 ? 15.225 9.856 -1.048 1.00 55.91 95 GLU A C 1
ATOM 700 O O . GLU A 1 95 ? 16.320 9.521 -0.580 1.00 55.91 95 GLU A O 1
ATOM 705 N N . PRO A 1 96 ? 14.460 8.980 -1.735 1.00 58.12 96 PRO A N 1
ATOM 706 C CA . PRO A 1 96 ? 15.015 7.725 -2.217 1.00 58.12 96 PRO A CA 1
ATOM 707 C C . PRO A 1 96 ? 16.273 8.058 -3.015 1.00 58.12 96 PRO A C 1
ATOM 709 O O . PRO A 1 96 ? 16.225 8.885 -3.927 1.00 58.12 96 PRO A O 1
ATOM 712 N N . SER A 1 97 ? 17.403 7.454 -2.643 1.00 57.62 97 SER A N 1
ATOM 713 C CA . SER A 1 97 ? 18.682 7.766 -3.272 1.00 57.62 97 SER A CA 1
ATOM 714 C C . SER A 1 97 ? 18.549 7.689 -4.793 1.00 57.62 97 SER A C 1
ATOM 716 O O . SER A 1 97 ? 18.385 6.605 -5.361 1.00 57.62 97 SER A O 1
ATOM 718 N N . ARG A 1 98 ? 18.655 8.841 -5.469 1.00 53.34 98 ARG A N 1
ATOM 719 C CA . ARG A 1 98 ? 18.663 8.924 -6.939 1.00 53.34 98 ARG A CA 1
ATOM 720 C C . ARG A 1 98 ? 19.797 8.091 -7.550 1.00 53.34 98 ARG A C 1
ATOM 722 O O . ARG A 1 98 ? 19.759 7.794 -8.738 1.00 53.34 98 ARG A O 1
ATOM 729 N N . SER A 1 99 ? 20.776 7.657 -6.744 1.00 58.31 99 SER A N 1
ATOM 730 C CA . SER A 1 99 ? 21.815 6.711 -7.166 1.00 58.31 99 SER A CA 1
ATOM 731 C C . SER A 1 99 ? 21.267 5.331 -7.550 1.00 58.31 99 SER A C 1
ATOM 733 O O . SER A 1 99 ? 21.885 4.651 -8.363 1.00 58.31 99 SER A O 1
ATOM 735 N N . HIS A 1 100 ? 20.115 4.914 -7.009 1.00 58.34 100 HIS A N 1
ATOM 736 C CA . HIS A 1 100 ? 19.493 3.625 -7.338 1.00 58.34 100 HIS A CA 1
ATOM 737 C C . HIS A 1 100 ? 18.687 3.674 -8.642 1.00 58.34 100 HIS A C 1
ATOM 739 O O . HIS A 1 100 ? 18.458 2.638 -9.263 1.00 58.34 100 HIS A O 1
ATOM 745 N N . TRP A 1 101 ? 18.301 4.875 -9.078 1.00 66.38 101 TRP A N 1
ATOM 746 C CA . TRP A 1 101 ? 17.597 5.132 -10.334 1.00 66.38 101 TRP A CA 1
ATOM 747 C C . TRP A 1 101 ? 18.326 6.218 -11.130 1.00 66.38 101 TRP A C 1
ATOM 749 O O . TRP A 1 101 ? 17.784 7.306 -11.337 1.00 66.38 101 TRP A O 1
ATOM 759 N N . PRO A 1 102 ? 19.573 5.955 -11.572 1.00 68.56 102 PRO A N 1
ATOM 760 C CA . PRO A 1 102 ? 20.269 6.904 -12.420 1.00 68.56 102 PRO A CA 1
ATOM 761 C C . PRO A 1 102 ? 19.442 7.113 -13.686 1.00 68.56 102 PRO A C 1
ATOM 763 O O . PRO A 1 102 ? 18.850 6.166 -14.214 1.00 68.56 102 PRO A O 1
ATOM 766 N N . PHE A 1 103 ? 19.414 8.346 -14.184 1.00 69.62 103 PHE A N 1
ATOM 767 C CA . PHE A 1 103 ? 18.786 8.614 -15.465 1.00 69.62 103 PHE A CA 1
ATOM 768 C C . PHE A 1 103 ? 19.478 7.765 -16.542 1.00 69.62 103 PHE A C 1
ATOM 770 O O . PHE A 1 103 ? 20.698 7.834 -16.705 1.00 69.62 103 PHE A O 1
ATOM 777 N N . ARG A 1 104 ? 18.711 6.937 -17.257 1.00 72.25 104 ARG A N 1
ATOM 778 C CA . ARG A 1 104 ? 19.209 6.081 -18.339 1.00 72.25 104 ARG A CA 1
ATOM 779 C C . ARG A 1 104 ? 18.451 6.394 -19.613 1.00 72.25 104 ARG A C 1
ATOM 781 O O . ARG A 1 104 ? 17.223 6.475 -19.601 1.00 72.25 104 ARG A O 1
ATOM 788 N N . GLU A 1 105 ? 19.185 6.527 -20.709 1.00 75.75 105 GLU A N 1
ATOM 789 C CA . GLU A 1 105 ? 18.564 6.602 -22.024 1.00 75.75 105 GLU A CA 1
ATOM 790 C C . GLU A 1 105 ? 17.906 5.259 -22.370 1.00 75.75 105 GLU A C 1
ATOM 792 O O . GLU A 1 105 ? 18.514 4.202 -22.150 1.00 75.75 105 GLU A O 1
ATOM 797 N N . PRO A 1 106 ? 16.679 5.262 -22.915 1.00 82.56 106 PRO A N 1
ATOM 798 C CA . PRO A 1 106 ? 16.054 4.040 -23.395 1.00 82.56 106 PRO A CA 1
ATOM 799 C C . PRO A 1 106 ? 16.854 3.469 -24.574 1.00 82.56 106 PRO A C 1
ATOM 801 O O . PRO A 1 106 ? 17.100 4.141 -25.578 1.00 82.56 106 PRO A O 1
ATOM 804 N N . SER A 1 107 ? 17.250 2.198 -24.477 1.00 85.62 107 SER A N 1
ATOM 805 C CA . SER A 1 107 ? 17.954 1.518 -25.568 1.00 85.62 107 SER A CA 1
ATOM 806 C C . SER A 1 107 ? 16.988 1.216 -26.712 1.00 85.62 107 SER A C 1
ATOM 808 O O . SER A 1 107 ? 16.216 0.263 -26.640 1.00 85.62 107 SER A O 1
ATOM 810 N N . ILE A 1 108 ? 17.052 1.997 -27.794 1.00 87.25 108 ILE A N 1
ATOM 811 C CA . ILE A 1 108 ? 16.207 1.801 -28.988 1.00 87.25 108 ILE A CA 1
ATOM 812 C C . ILE A 1 108 ? 16.405 0.404 -29.584 1.00 87.25 108 ILE A C 1
ATOM 814 O O . ILE A 1 108 ? 15.436 -0.274 -29.920 1.00 87.25 108 ILE A O 1
ATOM 818 N N . GLY A 1 109 ? 17.660 -0.049 -29.673 1.00 87.69 109 GLY A N 1
ATOM 819 C CA . GLY A 1 109 ? 17.988 -1.394 -30.145 1.00 87.69 109 GLY A CA 1
ATOM 820 C C . GLY A 1 109 ? 17.457 -2.481 -29.209 1.00 87.69 109 GLY A C 1
ATOM 821 O O . GLY A 1 109 ? 16.887 -3.461 -29.681 1.00 87.69 109 GLY A O 1
ATOM 822 N N . GLY A 1 110 ? 17.567 -2.273 -27.893 1.00 89.75 110 GLY A N 1
ATOM 823 C CA . GLY A 1 110 ? 17.036 -3.194 -26.886 1.00 89.75 110 GLY A CA 1
ATOM 824 C C . GLY A 1 110 ? 15.511 -3.288 -26.914 1.00 89.75 110 GLY A C 1
ATOM 825 O O . GLY A 1 110 ? 14.972 -4.385 -26.854 1.00 89.75 110 GLY A O 1
ATOM 826 N N . LEU A 1 111 ? 14.809 -2.166 -27.088 1.00 90.38 111 LEU A N 1
ATOM 827 C CA . LEU A 1 111 ? 13.351 -2.133 -27.252 1.00 90.38 111 LEU A CA 1
ATOM 828 C C . LEU A 1 111 ? 12.909 -2.839 -28.540 1.00 90.38 111 LEU A C 1
ATOM 830 O O . LEU A 1 111 ? 11.959 -3.619 -28.523 1.00 90.38 111 LEU A O 1
ATOM 834 N N . ALA A 1 112 ? 13.624 -2.614 -29.645 1.00 91.62 112 ALA A N 1
ATOM 835 C CA . ALA A 1 112 ? 13.366 -3.296 -30.908 1.00 91.62 112 ALA A CA 1
ATOM 836 C C . ALA A 1 112 ? 13.579 -4.815 -30.792 1.00 91.62 112 ALA A C 1
ATOM 838 O O . ALA A 1 112 ? 12.761 -5.592 -31.285 1.00 91.62 112 ALA A O 1
ATOM 839 N N . GLN A 1 113 ? 14.654 -5.245 -30.126 1.00 94.19 113 GLN A N 1
ATOM 840 C CA . GLN A 1 113 ? 14.928 -6.656 -29.860 1.00 94.19 113 GLN A CA 1
ATOM 841 C C . GLN A 1 113 ? 13.864 -7.268 -28.942 1.00 94.19 113 GLN A C 1
ATOM 843 O O . GLN A 1 113 ? 13.276 -8.291 -29.286 1.00 94.19 113 GLN A O 1
ATOM 848 N N . PHE A 1 114 ? 13.540 -6.599 -27.836 1.00 93.94 114 PHE A N 1
ATOM 849 C CA . PHE A 1 114 ? 12.504 -7.033 -26.905 1.00 93.94 114 PHE A CA 1
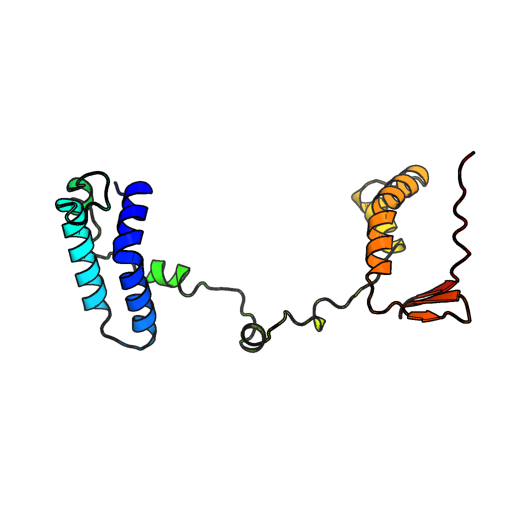ATOM 850 C C . PHE A 1 114 ? 11.155 -7.204 -27.610 1.00 93.94 114 PHE A C 1
ATOM 852 O O . PHE A 1 114 ? 10.479 -8.211 -27.416 1.00 93.94 114 PHE A O 1
ATOM 859 N N . GLY A 1 115 ? 10.776 -6.270 -28.484 1.00 93.75 115 GLY A N 1
ATOM 860 C CA . GLY A 1 115 ? 9.541 -6.378 -29.254 1.00 93.75 115 GLY A CA 1
ATOM 861 C C . GLY A 1 115 ? 9.556 -7.483 -30.314 1.00 93.75 115 GLY A C 1
ATOM 862 O O . GLY A 1 115 ? 8.525 -8.119 -30.550 1.00 93.75 115 GLY A O 1
ATOM 863 N N . ARG A 1 116 ? 10.715 -7.790 -30.911 1.00 93.50 116 ARG A N 1
ATOM 864 C CA . ARG A 1 116 ? 10.870 -8.971 -31.781 1.00 93.50 116 ARG A CA 1
ATOM 865 C C . ARG A 1 116 ? 10.650 -10.268 -31.003 1.00 93.50 116 ARG A C 1
ATOM 867 O O . ARG A 1 116 ? 9.938 -11.144 -31.492 1.00 93.50 116 ARG A O 1
ATOM 874 N N . GLU A 1 117 ? 11.234 -10.366 -29.813 1.00 96.00 117 GLU A N 1
ATOM 875 C CA . GLU A 1 117 ? 11.202 -11.563 -28.968 1.00 96.00 117 GLU A CA 1
ATOM 876 C C . GLU A 1 117 ? 9.836 -11.779 -28.297 1.00 96.00 117 GLU A C 1
ATOM 878 O O . GLU A 1 117 ? 9.369 -12.912 -28.224 1.00 96.00 117 GLU A O 1
ATOM 883 N N . ASN A 1 118 ? 9.165 -10.704 -27.867 1.00 96.12 118 ASN A N 1
ATOM 884 C CA . ASN A 1 118 ? 7.987 -10.792 -26.995 1.00 96.12 118 ASN A CA 1
ATOM 885 C C . ASN A 1 118 ? 6.668 -10.382 -27.668 1.00 96.12 118 ASN A C 1
ATOM 887 O O . ASN A 1 118 ? 5.608 -10.857 -27.270 1.00 96.12 118 ASN A O 1
ATOM 891 N N . PHE A 1 119 ? 6.704 -9.528 -28.697 1.00 92.69 119 PHE A N 1
ATOM 892 C CA . PHE A 1 119 ? 5.497 -8.965 -29.327 1.00 92.69 119 PHE A CA 1
ATOM 893 C C . PHE A 1 119 ? 5.329 -9.344 -30.803 1.00 92.69 119 PHE A C 1
ATOM 895 O O . PHE A 1 119 ? 4.417 -8.866 -31.477 1.00 92.69 119 PHE A O 1
ATOM 902 N N . GLY A 1 120 ? 6.193 -10.218 -31.329 1.00 91.12 120 GLY A N 1
ATOM 903 C CA . GLY A 1 120 ? 6.073 -10.724 -32.695 1.00 91.12 120 GLY A CA 1
ATOM 904 C C . GLY A 1 120 ? 6.355 -9.677 -33.776 1.00 91.12 120 GLY A C 1
ATOM 905 O O . GLY A 1 120 ? 5.853 -9.807 -34.896 1.00 91.12 120 GLY A O 1
ATOM 906 N N . TRP A 1 121 ? 7.171 -8.658 -33.480 1.00 93.00 121 TRP A N 1
ATOM 907 C CA . TRP A 1 121 ? 7.617 -7.635 -34.439 1.00 93.00 121 TRP A CA 1
ATOM 908 C C . TRP A 1 121 ? 8.675 -8.176 -35.414 1.00 93.00 121 TRP A C 1
ATOM 910 O O . TRP A 1 121 ? 9.775 -7.643 -35.533 1.00 93.00 121 TRP A O 1
ATOM 920 N N . LYS A 1 122 ? 8.367 -9.293 -36.075 1.00 89.62 122 LYS A N 1
ATOM 921 C CA . LYS A 1 122 ? 9.308 -10.035 -36.926 1.00 89.62 122 LYS A CA 1
ATOM 922 C C . LYS A 1 122 ? 9.651 -9.265 -38.203 1.00 89.62 122 LYS A C 1
ATOM 924 O O . LYS A 1 122 ? 10.824 -9.186 -38.567 1.00 89.62 122 LYS A O 1
ATOM 929 N N . ASP A 1 123 ? 8.645 -8.639 -38.805 1.00 92.75 123 ASP A N 1
ATOM 930 C CA . ASP A 1 123 ? 8.772 -7.898 -40.059 1.00 92.75 123 ASP A CA 1
ATOM 931 C C . ASP A 1 123 ? 9.008 -6.406 -39.811 1.00 92.75 123 ASP A C 1
ATOM 933 O O . ASP A 1 123 ? 8.566 -5.846 -38.802 1.00 92.75 123 ASP A O 1
ATOM 937 N N . GLU A 1 124 ? 9.654 -5.728 -40.763 1.00 90.12 124 GLU A N 1
ATOM 938 C CA . GLU A 1 124 ? 9.953 -4.296 -40.639 1.00 90.12 124 GLU A CA 1
ATOM 939 C C . GLU A 1 124 ? 8.710 -3.426 -40.442 1.00 90.12 124 GLU A C 1
ATOM 941 O O . GLU A 1 124 ? 8.777 -2.421 -39.741 1.00 90.12 124 GLU A O 1
ATOM 946 N N . THR A 1 125 ? 7.578 -3.790 -41.042 1.00 93.06 125 THR A N 1
ATOM 947 C CA . THR A 1 125 ? 6.322 -3.036 -40.927 1.00 93.06 125 THR A CA 1
ATOM 948 C C . THR A 1 125 ? 5.801 -3.040 -39.495 1.00 93.06 125 THR A C 1
ATOM 950 O O . THR A 1 125 ? 5.472 -1.989 -38.952 1.00 93.06 125 THR A O 1
ATOM 953 N N . ARG A 1 126 ? 5.798 -4.211 -38.852 1.00 90.50 126 ARG A N 1
ATOM 954 C CA . ARG A 1 126 ? 5.380 -4.370 -37.455 1.00 90.50 126 ARG A CA 1
ATOM 955 C C . ARG A 1 126 ? 6.372 -3.758 -36.484 1.00 90.50 126 ARG A C 1
ATOM 957 O O . ARG A 1 126 ? 5.955 -3.176 -35.490 1.00 90.50 126 ARG A O 1
ATOM 964 N N . LEU A 1 127 ? 7.666 -3.843 -36.791 1.00 91.81 127 LEU A N 1
ATOM 965 C CA . LEU A 1 127 ? 8.683 -3.156 -36.007 1.00 91.81 127 LEU A CA 1
ATOM 966 C C . LEU A 1 127 ? 8.504 -1.635 -36.076 1.00 91.81 127 LEU A C 1
ATOM 968 O O . LEU A 1 127 ? 8.558 -0.976 -35.044 1.00 91.81 127 LEU A O 1
ATOM 972 N N . LYS A 1 128 ? 8.263 -1.078 -37.268 1.00 91.38 128 LYS A N 1
ATOM 973 C CA . LYS A 1 128 ? 8.025 0.361 -37.453 1.00 91.38 128 LYS A CA 1
ATOM 974 C C . LYS A 1 128 ? 6.750 0.822 -36.749 1.00 91.38 128 LYS A C 1
ATOM 976 O O . LYS A 1 128 ? 6.799 1.846 -36.079 1.00 91.38 128 LYS A O 1
ATOM 981 N N . ASP A 1 129 ? 5.652 0.069 -36.840 1.00 92.88 129 ASP A N 1
ATOM 982 C CA . ASP A 1 129 ? 4.407 0.384 -36.117 1.00 92.88 129 ASP A CA 1
ATOM 983 C C . ASP A 1 129 ? 4.613 0.333 -34.592 1.00 92.88 129 ASP A C 1
ATOM 985 O O . ASP A 1 129 ? 4.291 1.284 -33.882 1.00 92.88 129 ASP A O 1
ATOM 989 N N . GLY A 1 130 ? 5.236 -0.735 -34.085 1.00 89.94 130 GLY A N 1
ATOM 990 C CA . GLY A 1 130 ? 5.520 -0.900 -32.658 1.00 89.94 130 GLY A CA 1
ATOM 991 C C . GLY A 1 130 ? 6.439 0.186 -32.095 1.00 89.94 130 GLY A C 1
ATOM 992 O O . GLY A 1 130 ? 6.119 0.813 -31.086 1.00 89.94 130 GLY A O 1
ATOM 993 N N . MET A 1 131 ? 7.551 0.465 -32.779 1.00 91.50 131 MET A N 1
ATOM 994 C CA . MET A 1 131 ? 8.473 1.540 -32.399 1.00 91.50 131 MET A CA 1
ATOM 995 C C . MET A 1 131 ? 7.837 2.925 -32.550 1.00 91.50 131 MET A C 1
ATOM 997 O O . MET A 1 131 ? 8.080 3.789 -31.712 1.00 91.50 131 MET A O 1
ATOM 1001 N N . GLY A 1 132 ? 6.996 3.128 -33.569 1.00 90.94 132 GLY A N 1
ATOM 1002 C CA . GLY A 1 132 ? 6.281 4.381 -33.802 1.00 90.94 132 GLY A CA 1
ATOM 1003 C C . GLY A 1 132 ? 5.370 4.758 -32.636 1.00 90.94 132 GLY A C 1
ATOM 1004 O O . GLY A 1 132 ? 5.399 5.898 -32.184 1.00 90.94 132 GLY A O 1
ATOM 1005 N N . ARG A 1 133 ? 4.644 3.787 -32.068 1.00 91.50 133 ARG A N 1
ATOM 1006 C CA . ARG A 1 133 ? 3.767 4.004 -30.901 1.00 91.50 133 ARG A CA 1
ATOM 1007 C C . ARG A 1 133 ? 4.519 4.366 -29.620 1.00 91.50 133 ARG A C 1
ATOM 1009 O O . ARG A 1 133 ? 3.957 5.015 -28.748 1.00 91.50 133 ARG A O 1
ATOM 1016 N N . MET A 1 134 ? 5.773 3.937 -29.486 1.00 87.69 134 MET A N 1
ATOM 1017 C CA . MET A 1 134 ? 6.606 4.239 -28.314 1.00 87.69 134 MET A CA 1
ATOM 1018 C C . MET A 1 134 ? 7.417 5.528 -28.479 1.00 87.69 134 MET A C 1
ATOM 1020 O O . MET A 1 134 ? 7.965 6.033 -27.499 1.00 87.69 134 MET A O 1
ATOM 1024 N N . TRP A 1 135 ? 7.525 6.049 -29.705 1.00 86.31 135 TRP A N 1
ATOM 1025 C CA . TRP A 1 135 ? 8.466 7.114 -30.042 1.00 86.31 135 TRP A CA 1
ATOM 1026 C C . TRP A 1 135 ? 8.209 8.410 -29.275 1.00 86.31 135 TRP A C 1
ATOM 1028 O O . TRP A 1 135 ? 9.160 9.045 -28.831 1.00 86.31 135 TRP A O 1
ATOM 1038 N N . GLU A 1 136 ? 6.945 8.767 -29.046 1.00 88.31 136 GLU A N 1
ATOM 1039 C CA . GLU A 1 136 ? 6.588 9.948 -28.252 1.00 88.31 136 GLU A CA 1
ATOM 1040 C C . GLU A 1 136 ? 7.108 9.833 -26.814 1.00 88.31 136 GLU A C 1
ATOM 1042 O O . GLU A 1 136 ? 7.776 10.741 -26.328 1.00 88.31 136 GLU A O 1
ATOM 1047 N N . GLY A 1 137 ? 6.899 8.684 -26.163 1.00 87.06 137 GLY A N 1
ATOM 1048 C CA . GLY A 1 137 ? 7.383 8.441 -24.802 1.00 87.06 137 GLY A CA 1
ATOM 1049 C C . GLY A 1 137 ? 8.909 8.394 -24.714 1.00 87.06 137 GLY A C 1
ATOM 1050 O O . GLY A 1 137 ? 9.495 8.963 -23.793 1.00 87.06 137 GLY A O 1
ATOM 1051 N N . VAL A 1 138 ? 9.561 7.777 -25.703 1.00 85.38 138 VAL A N 1
ATOM 1052 C CA . VAL A 1 138 ? 11.026 7.752 -25.823 1.00 85.38 138 VAL A CA 1
ATOM 1053 C C . VAL A 1 138 ? 11.582 9.168 -25.971 1.00 85.38 138 VAL A C 1
ATOM 1055 O O . VAL A 1 138 ? 12.509 9.536 -25.252 1.00 85.38 138 VAL A O 1
ATOM 1058 N N . LEU A 1 139 ? 11.002 9.982 -26.857 1.00 83.00 139 LEU A N 1
ATOM 1059 C CA . LEU A 1 139 ? 11.403 11.373 -27.048 1.00 83.00 139 LEU A CA 1
ATOM 1060 C C . LEU A 1 139 ? 11.175 12.211 -25.794 1.00 83.00 139 LEU A C 1
ATOM 1062 O O . LEU A 1 139 ? 12.068 12.958 -25.403 1.00 83.00 139 LEU A O 1
ATOM 1066 N N . SER A 1 140 ? 10.015 12.086 -25.145 1.00 85.44 140 SER A N 1
ATOM 1067 C CA . SER A 1 140 ? 9.739 12.782 -23.888 1.00 85.44 140 SER A CA 1
ATOM 1068 C C . SER A 1 140 ? 10.777 12.426 -22.832 1.00 85.44 140 SER A C 1
ATOM 1070 O O . SER A 1 140 ? 11.349 13.322 -22.219 1.00 85.44 140 SER A O 1
ATOM 1072 N N . GLN A 1 141 ? 11.082 11.137 -22.661 1.00 81.50 141 GLN A N 1
ATOM 1073 C CA . GLN A 1 141 ? 12.118 10.706 -21.730 1.00 81.50 141 GLN A CA 1
ATOM 1074 C C . GLN A 1 141 ? 13.462 11.341 -22.083 1.00 81.50 141 GLN A C 1
ATOM 1076 O O . GLN A 1 141 ? 14.107 11.887 -21.195 1.00 81.50 141 GLN A O 1
ATOM 1081 N N . MET A 1 142 ? 13.854 11.340 -23.361 1.00 78.19 142 MET A N 1
ATOM 1082 C CA . MET A 1 142 ? 15.070 12.022 -23.798 1.00 78.19 142 MET A CA 1
ATOM 1083 C C . MET A 1 142 ? 15.030 13.504 -23.411 1.00 78.19 142 MET A C 1
ATOM 1085 O O . MET A 1 142 ? 15.922 13.931 -22.699 1.00 78.19 142 MET A O 1
ATOM 1089 N N . PHE A 1 143 ? 13.991 14.275 -23.739 1.00 77.50 143 PHE A N 1
ATOM 1090 C CA . PHE A 1 143 ? 13.920 15.703 -23.383 1.00 77.50 143 PHE A CA 1
ATOM 1091 C C . PHE A 1 143 ? 13.954 15.995 -21.877 1.00 77.50 143 PHE A C 1
ATOM 1093 O O . PHE A 1 143 ? 14.517 17.009 -21.472 1.00 77.50 143 PHE A O 1
ATOM 1100 N N . TYR A 1 144 ? 13.385 15.120 -21.045 1.00 79.06 144 TYR A N 1
ATOM 1101 C CA . TYR A 1 144 ? 13.435 15.254 -19.586 1.00 79.06 144 TYR A CA 1
ATOM 1102 C C . TYR A 1 144 ? 14.747 14.747 -18.968 1.00 79.06 144 TYR A C 1
ATOM 1104 O O . TYR A 1 144 ? 14.907 14.796 -17.748 1.00 79.06 144 TYR A O 1
ATOM 1112 N N . CYS A 1 145 ? 15.695 14.278 -19.782 1.00 74.19 145 CYS A N 1
ATOM 1113 C CA . CYS A 1 145 ? 17.023 13.891 -19.335 1.00 74.19 145 CYS A CA 1
ATOM 1114 C C . CYS A 1 145 ? 17.793 15.112 -18.814 1.00 74.19 145 CYS A C 1
ATOM 1116 O O . CYS A 1 145 ? 18.180 15.972 -19.608 1.00 74.19 145 CYS A O 1
ATOM 1118 N N . PRO A 1 146 ? 18.125 15.172 -17.509 1.00 70.62 146 PRO A N 1
ATOM 1119 C CA . PRO A 1 146 ? 18.913 16.273 -16.956 1.00 70.62 146 PRO A CA 1
ATOM 1120 C C . PRO A 1 146 ? 20.374 16.254 -17.436 1.00 70.62 146 PRO A C 1
ATOM 1122 O O . PRO A 1 146 ? 21.136 17.161 -17.121 1.00 70.62 146 PRO A O 1
ATOM 1125 N N . LEU A 1 147 ? 20.776 15.208 -18.165 1.00 71.94 147 LEU A N 1
ATOM 1126 C CA . LEU A 1 147 ? 22.115 15.039 -18.726 1.00 71.94 147 LEU A CA 1
ATOM 1127 C C . LEU A 1 147 ? 22.195 15.501 -20.190 1.00 71.94 147 LEU A C 1
ATOM 1129 O O . LEU A 1 147 ? 23.270 15.417 -20.782 1.00 71.94 147 LEU A O 1
ATOM 1133 N N . ILE A 1 148 ? 21.089 15.970 -20.783 1.00 73.88 148 ILE A N 1
ATOM 1134 C CA . ILE A 1 148 ? 21.127 16.614 -22.096 1.00 73.88 148 ILE A CA 1
ATOM 1135 C C . ILE A 1 148 ? 21.761 17.993 -21.964 1.00 73.88 148 ILE A C 1
ATOM 1137 O O . ILE A 1 148 ? 21.260 18.871 -21.265 1.00 73.88 148 ILE A O 1
ATOM 1141 N N . ILE A 1 149 ? 22.841 18.194 -22.707 1.00 74.88 149 ILE A N 1
ATOM 1142 C CA . ILE A 1 149 ? 23.500 19.479 -22.888 1.00 74.88 149 ILE A CA 1
ATOM 1143 C C . ILE A 1 149 ? 23.197 19.946 -24.308 1.00 74.88 149 ILE A C 1
ATOM 1145 O O . ILE A 1 149 ? 23.508 19.256 -25.280 1.00 74.88 149 ILE A O 1
ATOM 1149 N N . TYR A 1 150 ? 22.586 21.121 -24.432 1.00 78.00 150 TYR A N 1
ATOM 1150 C CA . TYR A 1 150 ? 22.427 21.786 -25.718 1.00 78.00 150 TYR A CA 1
ATOM 1151 C C . TYR A 1 150 ? 23.604 22.728 -25.960 1.00 78.00 150 TYR A C 1
ATOM 1153 O O . TYR A 1 150 ? 23.822 23.668 -25.197 1.00 78.00 150 TYR A O 1
ATOM 1161 N N . ASP A 1 151 ? 24.342 22.491 -27.039 1.00 77.06 151 ASP A N 1
ATOM 1162 C CA . ASP A 1 151 ? 25.352 23.415 -27.534 1.00 77.06 151 ASP A CA 1
ATOM 1163 C C . ASP A 1 151 ? 24.734 24.309 -28.614 1.00 77.06 151 ASP A C 1
ATOM 1165 O O . ASP A 1 151 ? 24.459 23.880 -29.737 1.00 77.06 151 ASP A O 1
ATOM 1169 N N . ALA A 1 152 ? 24.529 25.580 -28.263 1.00 76.56 152 ALA A N 1
ATOM 1170 C CA . ALA A 1 152 ? 23.948 26.576 -29.154 1.00 76.56 152 ALA A CA 1
ATOM 1171 C C . ALA A 1 152 ? 24.852 26.935 -30.343 1.00 76.56 152 ALA A C 1
ATOM 1173 O O . ALA A 1 152 ? 24.340 27.334 -31.389 1.00 76.56 152 ALA A O 1
ATOM 1174 N N . SER A 1 153 ? 26.174 26.794 -30.202 1.00 78.00 153 SER A N 1
ATOM 1175 C CA . SER A 1 153 ? 27.136 27.143 -31.252 1.00 78.00 153 SER A CA 1
ATOM 1176 C C . SER A 1 153 ? 27.139 26.113 -32.379 1.00 78.00 153 SER A C 1
ATOM 1178 O O . SER A 1 153 ? 27.165 26.472 -33.556 1.00 78.00 153 SER A O 1
ATOM 1180 N N . THR A 1 154 ? 27.025 24.835 -32.022 1.00 77.00 154 THR A N 1
ATOM 1181 C CA . THR A 1 154 ? 26.988 23.718 -32.973 1.00 77.00 154 THR A CA 1
ATOM 1182 C C . THR A 1 154 ? 25.569 23.249 -33.292 1.00 77.00 154 THR A C 1
ATOM 1184 O O . THR A 1 154 ? 25.394 22.391 -34.156 1.00 77.00 154 THR A O 1
ATOM 1187 N N . LYS A 1 155 ? 24.550 23.815 -32.624 1.00 74.69 155 LYS A N 1
ATOM 1188 C CA . LYS A 1 155 ? 23.151 23.354 -32.662 1.00 74.69 155 LYS A CA 1
ATOM 1189 C C . LYS A 1 155 ? 23.050 21.842 -32.396 1.00 74.69 155 LYS A C 1
ATOM 1191 O O . LYS A 1 155 ? 22.298 21.128 -33.058 1.00 74.69 155 LYS A O 1
ATOM 1196 N N . CYS A 1 156 ? 23.828 21.334 -31.443 1.00 68.06 156 CYS A N 1
ATOM 1197 C CA . CYS A 1 156 ? 23.868 19.911 -31.103 1.00 68.06 156 CYS A CA 1
ATOM 1198 C C . CYS A 1 156 ? 23.234 19.646 -29.737 1.00 68.06 156 CYS A C 1
ATOM 1200 O O . CYS A 1 156 ? 23.422 20.411 -28.793 1.00 68.06 156 CYS A O 1
ATOM 1202 N N . LEU A 1 157 ? 22.524 18.523 -29.624 1.00 67.81 157 LEU A N 1
ATOM 1203 C CA . LEU A 1 157 ? 22.130 17.943 -28.344 1.00 67.81 157 LEU A CA 1
ATOM 1204 C C . LEU A 1 157 ? 23.111 16.815 -28.023 1.00 67.81 157 LEU A C 1
ATOM 1206 O O . LEU A 1 157 ? 23.272 15.869 -28.799 1.00 67.81 157 LEU A O 1
ATOM 1210 N N . ALA A 1 158 ? 23.789 16.929 -26.888 1.00 63.66 158 ALA A N 1
ATOM 1211 C CA . ALA A 1 158 ? 24.737 15.942 -26.402 1.00 63.66 158 ALA A CA 1
ATOM 1212 C C . ALA A 1 158 ? 24.212 15.306 -25.118 1.00 63.66 158 ALA A C 1
ATOM 1214 O O . ALA A 1 158 ? 23.753 15.997 -24.213 1.00 63.66 158 ALA A O 1
ATOM 1215 N N . THR A 1 159 ? 24.307 13.989 -25.028 1.00 66.00 159 THR A N 1
ATOM 1216 C CA . THR A 1 159 ? 24.086 13.221 -23.805 1.00 66.00 159 THR A CA 1
ATOM 1217 C C . THR A 1 159 ? 25.377 12.474 -23.470 1.00 66.00 159 THR A C 1
ATOM 1219 O O . THR A 1 159 ? 26.231 12.302 -24.346 1.00 66.00 159 THR A O 1
ATOM 1222 N N . PRO A 1 160 ? 25.558 11.981 -22.231 1.00 57.72 160 PRO A N 1
ATOM 1223 C CA . PRO A 1 160 ? 26.761 11.231 -21.858 1.00 57.72 160 PRO A CA 1
ATOM 1224 C C . PRO A 1 160 ? 26.992 9.979 -22.708 1.00 57.72 160 PRO A C 1
ATOM 1226 O O . PRO A 1 160 ? 28.091 9.435 -22.724 1.00 57.72 160 PRO A O 1
ATOM 1229 N N . THR A 1 161 ? 25.947 9.498 -23.381 1.00 52.97 161 THR A N 1
ATOM 1230 C CA . THR A 1 161 ? 25.953 8.264 -24.163 1.00 52.97 161 THR A CA 1
ATOM 1231 C C . THR A 1 161 ? 25.863 8.511 -25.671 1.00 52.97 161 THR A C 1
ATOM 1233 O O . THR A 1 161 ? 26.196 7.608 -26.439 1.00 52.97 161 THR A O 1
ATOM 1236 N N . ARG A 1 162 ? 25.461 9.709 -26.132 1.00 57.12 162 ARG A N 1
ATOM 1237 C CA . ARG A 1 162 ? 25.285 9.994 -27.563 1.00 57.12 162 ARG A CA 1
ATOM 1238 C C . ARG A 1 162 ? 25.360 11.488 -27.902 1.00 57.12 162 ARG A C 1
ATOM 1240 O O . ARG A 1 162 ? 24.772 12.323 -27.231 1.00 57.12 162 ARG A O 1
ATOM 1247 N N . GLN A 1 163 ? 26.012 11.835 -29.012 1.00 50.38 163 GLN A N 1
ATOM 1248 C CA . GLN A 1 163 ? 25.914 13.170 -29.621 1.00 50.38 163 GLN A CA 1
ATOM 1249 C C . GLN A 1 163 ? 24.999 13.106 -30.845 1.00 50.38 163 GLN A C 1
ATOM 1251 O O . GLN A 1 163 ? 25.104 12.180 -31.650 1.00 50.38 163 GLN A O 1
ATOM 1256 N N . SER A 1 164 ? 24.069 14.050 -30.980 1.00 55.16 164 SER A N 1
ATOM 1257 C CA . SER A 1 164 ? 23.205 14.172 -32.159 1.00 55.16 164 SER A CA 1
ATOM 1258 C C . SER A 1 164 ? 23.054 15.638 -32.562 1.00 55.16 164 SER A C 1
ATOM 1260 O O . SER A 1 164 ? 22.707 16.494 -31.750 1.00 55.16 164 SER A O 1
ATOM 1262 N N . THR A 1 165 ? 23.316 15.936 -33.833 1.00 46.56 165 THR A N 1
ATOM 1263 C CA . THR A 1 165 ? 23.112 17.274 -34.400 1.00 46.56 165 THR A CA 1
ATOM 1264 C C . THR A 1 165 ? 21.619 17.527 -34.576 1.00 46.56 165 THR A C 1
ATOM 1266 O O . THR A 1 165 ? 20.918 16.704 -35.170 1.00 46.56 165 THR A O 1
ATOM 1269 N N . VAL A 1 166 ? 21.117 18.660 -34.080 1.00 51.78 166 VAL A N 1
ATOM 1270 C CA . VAL A 1 166 ? 19.724 19.057 -34.301 1.00 51.78 166 VAL A CA 1
ATOM 1271 C C . VAL A 1 166 ? 19.621 19.594 -35.722 1.00 51.78 166 VAL A C 1
ATOM 1273 O O . VAL A 1 166 ? 19.928 20.753 -35.996 1.00 51.78 166 VAL A O 1
ATOM 1276 N N . LEU A 1 167 ? 19.208 18.735 -36.653 1.00 45.03 167 LEU A N 1
ATOM 1277 C CA . LEU A 1 167 ? 18.769 19.190 -37.968 1.00 45.03 167 LEU A CA 1
ATOM 1278 C C . LEU A 1 167 ? 17.511 20.042 -37.767 1.00 45.03 167 LEU A C 1
ATOM 1280 O O . LEU A 1 167 ? 16.613 19.651 -37.023 1.00 45.03 167 LEU A O 1
ATOM 1284 N N . GLU A 1 168 ? 17.478 21.226 -38.379 1.00 43.44 168 GLU A N 1
ATOM 1285 C CA . GLU A 1 168 ? 16.396 22.200 -38.212 1.00 43.44 168 GLU A CA 1
ATOM 1286 C C . GLU A 1 168 ? 15.015 21.538 -38.323 1.00 43.44 168 GLU A C 1
ATOM 1288 O O . GLU A 1 168 ? 14.644 21.008 -39.372 1.00 43.44 168 GLU A O 1
ATOM 1293 N N . ALA A 1 169 ? 14.233 21.597 -37.241 1.00 43.31 169 ALA A N 1
ATOM 1294 C CA . ALA A 1 169 ? 12.836 21.192 -37.255 1.00 43.31 169 ALA A CA 1
ATOM 1295 C C . ALA A 1 169 ? 12.045 22.211 -38.085 1.00 43.31 169 ALA A C 1
ATOM 1297 O O . ALA A 1 169 ? 11.583 23.237 -37.584 1.00 43.31 169 ALA A O 1
ATOM 1298 N N . ARG A 1 170 ? 11.911 21.960 -39.389 1.00 37.75 170 ARG A N 1
ATOM 1299 C CA . ARG A 1 170 ? 11.004 22.737 -40.232 1.00 37.75 170 ARG A CA 1
ATOM 1300 C C . ARG A 1 170 ? 9.576 22.313 -39.913 1.00 37.75 170 ARG A C 1
ATOM 1302 O O . ARG A 1 170 ? 9.163 21.208 -40.250 1.00 37.75 170 ARG A O 1
ATOM 1309 N N . LEU A 1 171 ? 8.820 23.214 -39.289 1.00 36.91 171 LEU A N 1
ATOM 1310 C CA . LEU A 1 171 ? 7.362 23.144 -39.254 1.00 36.91 171 LEU A CA 1
ATOM 1311 C C . LEU A 1 171 ? 6.857 23.201 -40.700 1.00 36.91 171 LEU A C 1
ATOM 1313 O O . LEU A 1 171 ? 6.716 24.279 -41.278 1.00 36.91 171 LEU A O 1
ATOM 1317 N N . LEU A 1 172 ? 6.609 22.037 -41.299 1.00 37.56 172 LEU A N 1
ATOM 1318 C CA . LEU A 1 172 ? 5.826 21.953 -42.522 1.00 37.56 172 LEU A CA 1
ATOM 1319 C C . LEU A 1 172 ? 4.389 22.332 -42.155 1.00 37.56 172 LEU A C 1
ATOM 1321 O O . LEU A 1 172 ? 3.607 21.499 -41.705 1.00 37.56 172 LEU A O 1
ATOM 1325 N N . LYS A 1 173 ? 4.054 23.616 -42.313 1.00 37.12 173 LYS A N 1
ATOM 1326 C CA . LYS A 1 173 ? 2.658 24.040 -42.412 1.00 37.12 173 LYS A CA 1
ATOM 1327 C C . LYS A 1 173 ? 2.080 23.355 -43.651 1.00 37.12 173 LYS A C 1
ATOM 1329 O O . LYS A 1 173 ? 2.501 23.665 -44.762 1.00 37.12 173 LYS A O 1
ATOM 1334 N N . GLN A 1 174 ? 1.174 22.402 -43.448 1.00 41.81 174 GLN A N 1
ATOM 1335 C CA . GLN A 1 174 ? 0.341 21.869 -44.523 1.00 41.81 174 GLN A CA 1
ATOM 1336 C C . GLN A 1 174 ? -0.538 23.016 -45.052 1.00 41.81 174 GLN A C 1
ATOM 1338 O O . GLN A 1 174 ? -1.215 23.677 -44.261 1.00 41.81 174 GLN A O 1
ATOM 1343 N N . GLN A 1 175 ? -0.437 23.290 -46.355 1.00 36.22 175 GLN A N 1
ATOM 1344 C CA . GLN A 1 175 ? -1.399 24.081 -47.130 1.00 36.22 175 GLN A CA 1
ATOM 1345 C C . GLN A 1 175 ? -2.451 23.149 -47.719 1.00 36.22 175 GLN A C 1
ATOM 1347 O O . GLN A 1 175 ? -2.067 22.014 -48.085 1.00 36.22 175 GLN A O 1
#

Secondary structure (DSSP, 8-state):
---HHHHHHHHHHHHHHHHHHHHHHTTT--HHHHHHHHHHHHHHHHHH-TTS-SSS--HHHHHT--TT-S-HHHHHHHHS-------HHHHSSSS--GGGS------HHHHHHHHHHHS---SHHHHHHHHHHHHHHHHHHHHT-TT-EEETTTTEEE-SS-EEE----------